Protein AF-A0A4P7MSY2-F1 (afdb_monomer_lite)

Radius of gyration: 23.23 Å; chains: 1; bounding box: 86×35×49 Å

Structure (mmCIF, N/CA/C/O backbone):
data_AF-A0A4P7MSY2-F1
#
_entry.id   AF-A0A4P7MSY2-F1
#
loop_
_atom_site.group_PDB
_atom_site.id
_atom_site.type_symbol
_atom_site.label_atom_id
_atom_site.label_alt_id
_atom_site.label_comp_id
_atom_site.label_asym_id
_atom_site.label_entity_id
_atom_site.label_seq_id
_atom_site.pdbx_PDB_ins_code
_atom_site.Cartn_x
_atom_site.Cartn_y
_atom_site.Cartn_z
_atom_site.occupancy
_atom_site.B_iso_or_equiv
_atom_site.auth_seq_id
_atom_site.auth_comp_id
_atom_site.auth_asym_id
_atom_site.auth_atom_id
_atom_site.pdbx_PDB_model_num
ATOM 1 N N . VAL A 1 1 ? 67.744 19.724 -29.760 1.00 39.03 1 VAL A N 1
ATOM 2 C CA . VAL A 1 1 ? 67.587 19.192 -28.385 1.00 39.03 1 VAL A CA 1
ATOM 3 C C . VAL A 1 1 ? 66.361 19.852 -27.764 1.00 39.03 1 VAL A C 1
ATOM 5 O O . VAL A 1 1 ? 66.473 20.943 -27.226 1.00 39.03 1 VAL A O 1
ATOM 8 N N . LEU A 1 2 ? 65.174 19.265 -27.943 1.00 31.05 2 LEU A N 1
ATOM 9 C CA . LEU A 1 2 ? 63.925 19.760 -27.352 1.00 31.05 2 LEU A CA 1
ATOM 10 C C . LEU A 1 2 ? 63.553 18.820 -26.208 1.00 31.05 2 LEU A C 1
ATOM 12 O O . LEU A 1 2 ? 63.227 17.656 -26.422 1.00 31.05 2 LEU A O 1
ATOM 16 N N . SER A 1 3 ? 63.715 19.332 -24.991 1.00 35.16 3 SER A N 1
ATOM 17 C CA . SER A 1 3 ? 63.472 18.619 -23.744 1.00 35.16 3 SER A CA 1
ATOM 18 C C . SER A 1 3 ? 61.968 18.467 -23.524 1.00 35.16 3 SER A C 1
ATOM 20 O O . SER A 1 3 ? 61.244 19.452 -23.365 1.00 35.16 3 SER A O 1
ATOM 22 N N . LEU A 1 4 ? 61.506 17.218 -23.556 1.00 36.41 4 LEU A N 1
ATOM 23 C CA . LEU A 1 4 ? 60.137 16.811 -23.283 1.00 36.41 4 LEU A CA 1
ATOM 24 C C . LEU A 1 4 ? 59.873 16.985 -21.777 1.00 36.41 4 LEU A C 1
ATOM 26 O O . LEU A 1 4 ? 60.233 16.133 -20.966 1.00 36.41 4 LEU A O 1
ATOM 30 N N . ARG A 1 5 ? 59.271 18.111 -21.379 1.00 41.47 5 ARG A N 1
ATOM 31 C CA . ARG A 1 5 ? 58.768 18.285 -20.010 1.00 41.47 5 ARG A CA 1
ATOM 32 C C . ARG A 1 5 ? 57.553 17.376 -19.815 1.00 41.47 5 ARG A C 1
ATOM 34 O O . ARG A 1 5 ? 56.453 17.696 -20.254 1.00 41.47 5 ARG A O 1
ATOM 41 N N . LEU A 1 6 ? 57.777 16.248 -19.145 1.00 38.72 6 LEU A N 1
ATOM 42 C CA . LEU A 1 6 ? 56.751 15.433 -18.499 1.00 38.72 6 LEU A CA 1
ATOM 43 C C . LEU A 1 6 ? 55.914 16.320 -17.566 1.00 38.72 6 LEU A C 1
ATOM 45 O O . LEU A 1 6 ? 56.375 16.738 -16.504 1.00 38.72 6 LEU A O 1
ATOM 49 N N . LEU A 1 7 ? 54.677 16.611 -17.969 1.00 40.94 7 LEU A N 1
ATOM 50 C CA . LEU A 1 7 ? 53.648 17.139 -17.081 1.00 40.94 7 LEU A CA 1
ATOM 51 C C . LEU A 1 7 ? 53.261 16.030 -16.096 1.00 40.94 7 LEU A C 1
ATOM 53 O O . LEU A 1 7 ? 52.481 15.131 -16.408 1.00 40.94 7 LEU A O 1
ATOM 57 N N . ILE A 1 8 ? 53.848 16.086 -14.904 1.00 46.38 8 ILE A N 1
ATOM 58 C CA . ILE A 1 8 ? 53.432 15.299 -13.745 1.00 46.38 8 ILE A CA 1
ATOM 59 C C . ILE A 1 8 ? 52.093 15.883 -13.284 1.00 46.38 8 ILE A C 1
ATOM 61 O O . ILE A 1 8 ? 52.045 16.898 -12.592 1.00 46.38 8 ILE A O 1
ATOM 65 N N . PHE A 1 9 ? 50.992 15.270 -13.714 1.00 44.56 9 PHE A N 1
ATOM 66 C CA . PHE A 1 9 ? 49.670 15.585 -13.181 1.00 44.56 9 PHE A CA 1
ATOM 67 C C . PHE A 1 9 ? 49.563 15.073 -11.732 1.00 44.56 9 PHE A C 1
ATOM 69 O O . PHE A 1 9 ? 49.940 13.928 -11.467 1.00 44.56 9 PHE A O 1
ATOM 76 N N . PRO A 1 10 ? 49.048 15.880 -10.786 1.00 44.91 10 PRO A N 1
ATOM 77 C CA . PRO A 1 10 ? 48.920 15.473 -9.393 1.00 44.91 10 PRO A CA 1
ATOM 78 C C . PRO A 1 10 ? 47.910 14.319 -9.244 1.00 44.91 10 PRO A C 1
ATOM 80 O O . PRO A 1 10 ? 46.922 14.260 -9.986 1.00 44.91 10 PRO A O 1
ATOM 83 N N . PRO A 1 11 ? 48.106 13.417 -8.264 1.00 50.72 11 PRO A N 1
ATOM 84 C CA . PRO A 1 11 ? 47.303 12.200 -8.096 1.00 50.72 11 PRO A CA 1
ATOM 85 C C . PRO A 1 11 ? 45.801 12.467 -7.906 1.00 50.72 11 PRO A C 1
ATOM 87 O O . PRO A 1 11 ? 44.992 11.602 -8.227 1.00 50.72 11 PRO A O 1
ATOM 90 N N . LEU A 1 12 ? 45.423 13.677 -7.479 1.00 46.25 12 LEU A N 1
ATOM 91 C CA . LEU A 1 12 ? 44.036 14.105 -7.269 1.00 46.25 12 LEU A CA 1
ATOM 92 C C . LEU A 1 12 ? 43.194 14.170 -8.553 1.00 46.25 12 LEU A C 1
ATOM 94 O O . LEU A 1 12 ? 42.000 13.883 -8.513 1.00 46.25 12 LEU A O 1
ATOM 98 N N . VAL A 1 13 ? 43.789 14.503 -9.705 1.00 49.94 13 VAL A N 1
ATOM 99 C CA . VAL A 1 13 ? 43.039 14.569 -10.976 1.00 49.94 13 VAL A CA 1
ATOM 100 C C . VAL A 1 13 ? 42.678 13.162 -11.455 1.00 49.94 13 VAL A C 1
ATOM 102 O O . VAL A 1 13 ? 41.589 12.950 -11.985 1.00 49.94 13 VAL A O 1
ATOM 105 N N . LYS A 1 14 ? 43.549 12.179 -11.192 1.00 42.25 14 LYS A N 1
ATOM 106 C CA . LYS A 1 14 ? 43.303 10.764 -11.494 1.00 42.25 14 LYS A CA 1
ATOM 107 C C . LYS A 1 14 ? 42.156 10.204 -10.654 1.00 42.25 14 LYS A C 1
ATOM 109 O O . LYS A 1 14 ? 41.304 9.510 -11.200 1.00 42.25 14 LYS A O 1
ATOM 114 N N . THR A 1 15 ? 42.084 10.548 -9.366 1.00 49.97 15 THR A N 1
ATOM 115 C CA . THR A 1 15 ? 40.966 10.156 -8.492 1.00 49.97 15 THR A CA 1
ATOM 116 C C . THR A 1 15 ? 39.660 10.828 -8.896 1.00 49.97 15 THR A C 1
ATOM 118 O O . THR A 1 15 ? 38.628 10.168 -8.901 1.00 49.97 15 THR A O 1
ATOM 121 N N . PHE A 1 16 ? 39.687 12.103 -9.296 1.00 46.94 16 PHE A N 1
ATOM 122 C CA . PHE A 1 16 ? 38.480 12.819 -9.725 1.00 46.94 16 PHE A CA 1
ATOM 123 C C . PHE A 1 16 ? 37.933 12.306 -11.070 1.00 46.94 16 PHE A C 1
ATOM 125 O O . PHE A 1 16 ? 36.720 12.208 -11.250 1.00 46.94 16 PHE A O 1
ATOM 132 N N . LEU A 1 17 ? 38.818 11.923 -12.000 1.00 47.66 17 LEU A N 1
ATOM 133 C CA . LEU A 1 17 ? 38.436 11.262 -13.252 1.00 47.66 17 LEU A CA 1
ATOM 134 C C . LEU A 1 17 ? 37.933 9.834 -13.019 1.00 47.66 17 LEU A C 1
ATOM 136 O O . LEU A 1 17 ? 36.946 9.450 -13.636 1.00 47.66 17 LEU A O 1
ATOM 140 N N . LEU A 1 18 ? 38.542 9.076 -12.102 1.00 50.69 18 LEU A N 1
ATOM 141 C CA . LEU A 1 18 ? 38.052 7.751 -11.708 1.00 50.69 18 LEU A CA 1
ATOM 142 C C . LEU A 1 18 ? 36.683 7.826 -11.017 1.00 50.69 18 LEU A C 1
ATOM 144 O O . LEU A 1 18 ? 35.824 7.018 -11.344 1.00 50.69 18 LEU A O 1
ATOM 148 N N . LEU A 1 19 ? 36.436 8.825 -10.159 1.00 48.78 19 LEU A N 1
ATOM 149 C CA . LEU A 1 19 ? 35.121 9.060 -9.541 1.00 48.78 19 LEU A CA 1
ATOM 150 C C . LEU A 1 19 ? 34.036 9.442 -10.560 1.00 48.78 19 LEU A C 1
ATOM 152 O O . LEU A 1 19 ? 32.865 9.118 -10.373 1.00 48.78 19 LEU A O 1
ATOM 156 N N . LYS A 1 20 ? 34.399 10.155 -11.635 1.00 43.91 20 LYS A N 1
ATOM 157 C CA . LYS A 1 20 ? 33.461 10.478 -12.722 1.00 43.91 20 LYS A CA 1
ATOM 158 C C . LYS A 1 20 ? 33.269 9.323 -13.708 1.00 43.91 20 LYS A C 1
ATOM 160 O O . LYS A 1 20 ? 32.177 9.188 -14.247 1.00 43.91 20 LYS A O 1
ATOM 165 N N . LEU A 1 21 ? 34.281 8.478 -13.912 1.00 42.94 21 LEU A N 1
ATOM 166 C CA . LEU A 1 21 ? 34.181 7.269 -14.736 1.00 42.94 21 LEU A CA 1
ATOM 167 C C . LEU A 1 21 ? 33.399 6.151 -14.035 1.00 42.94 21 LEU A C 1
ATOM 169 O O . LEU A 1 21 ? 32.656 5.444 -14.706 1.00 42.94 21 LEU A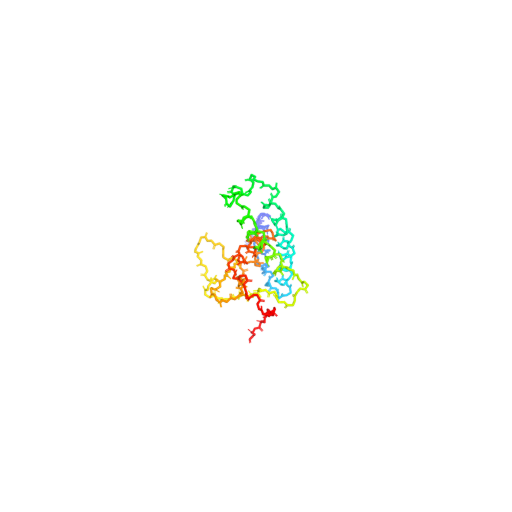 O 1
ATOM 173 N N . THR A 1 22 ? 33.454 6.034 -12.703 1.00 43.94 22 THR A N 1
ATOM 174 C CA . THR A 1 22 ? 32.550 5.134 -11.964 1.00 43.94 22 THR A CA 1
ATOM 175 C C . THR A 1 22 ? 31.102 5.623 -11.963 1.00 43.94 22 THR A C 1
ATOM 177 O O . THR A 1 22 ? 30.199 4.798 -11.941 1.00 43.94 22 THR A O 1
ATOM 180 N N . LYS A 1 23 ? 30.854 6.934 -12.101 1.00 41.38 23 LYS A N 1
ATOM 181 C CA . LYS A 1 23 ? 29.510 7.487 -12.370 1.00 41.38 23 LYS A CA 1
ATOM 182 C C . LYS A 1 23 ? 28.997 7.256 -13.802 1.00 41.38 23 LYS A C 1
ATOM 184 O O . LYS A 1 23 ? 27.828 7.513 -14.062 1.00 41.38 23 LYS A O 1
ATOM 189 N N . LEU A 1 24 ? 29.855 6.797 -14.719 1.00 42.38 24 LEU A N 1
ATOM 190 C CA . LEU A 1 24 ? 29.493 6.370 -16.080 1.00 42.38 24 LEU A CA 1
ATOM 191 C C . LEU A 1 24 ? 29.367 4.846 -16.208 1.00 42.38 24 LEU A C 1
ATOM 193 O O . LEU A 1 24 ? 29.066 4.353 -17.296 1.00 42.38 24 LEU A O 1
ATOM 197 N N . VAL A 1 25 ? 29.540 4.098 -15.112 1.00 44.75 25 VAL A N 1
ATOM 198 C CA . VAL A 1 25 ? 28.911 2.782 -15.006 1.00 44.75 25 VAL A CA 1
ATOM 199 C C . VAL A 1 25 ? 27.423 3.080 -15.019 1.00 44.75 25 VAL A C 1
ATOM 201 O O . VAL A 1 25 ? 26.891 3.601 -14.042 1.00 44.75 25 VAL A O 1
ATOM 204 N N . GLN A 1 26 ? 26.803 2.875 -16.183 1.00 42.28 26 GLN A N 1
ATOM 205 C CA . GLN A 1 26 ? 25.363 2.970 -16.378 1.00 42.28 26 GLN A CA 1
ATOM 206 C C . GLN A 1 26 ? 24.689 2.415 -15.128 1.00 42.28 26 GLN A C 1
ATOM 208 O O . GLN A 1 26 ? 24.948 1.261 -14.771 1.00 42.28 26 GLN A O 1
ATOM 213 N N . GLN A 1 27 ? 23.871 3.239 -14.460 1.00 43.16 27 GLN A N 1
ATOM 214 C CA . GLN A 1 27 ? 22.931 2.718 -13.476 1.00 43.16 27 GLN A CA 1
ATOM 215 C C . GLN A 1 27 ? 22.300 1.474 -14.105 1.00 43.16 27 GLN A C 1
ATOM 217 O O . GLN A 1 27 ? 21.909 1.541 -15.281 1.00 43.16 27 GLN A O 1
ATOM 222 N N . PRO A 1 28 ? 22.318 0.323 -13.412 1.00 45.91 28 PRO A N 1
ATOM 223 C CA . PRO A 1 28 ? 21.826 -0.912 -13.986 1.00 45.91 28 PRO A CA 1
ATOM 224 C C . PRO A 1 28 ? 20.407 -0.642 -14.461 1.00 45.91 28 PRO A C 1
ATOM 226 O O . PRO A 1 28 ? 19.524 -0.350 -13.662 1.00 45.91 28 PRO A O 1
ATOM 229 N N . LYS A 1 29 ? 20.218 -0.662 -15.785 1.00 51.22 29 LYS A N 1
ATOM 230 C CA . LYS A 1 29 ? 18.912 -0.523 -16.418 1.00 51.22 29 LYS A CA 1
ATOM 231 C C . LYS A 1 29 ? 18.000 -1.517 -15.708 1.00 51.22 29 LYS A C 1
ATOM 233 O O . LYS A 1 29 ? 18.266 -2.715 -15.812 1.00 51.22 29 LYS A O 1
ATOM 238 N N . HIS A 1 30 ? 17.023 -1.019 -14.945 1.00 57.84 30 HIS A N 1
ATOM 239 C CA . HIS A 1 30 ? 16.187 -1.853 -14.086 1.00 57.84 30 HIS A CA 1
ATOM 240 C C . HIS A 1 30 ? 15.646 -3.020 -14.912 1.00 57.84 30 HIS A C 1
ATOM 242 O O . HIS A 1 30 ? 14.974 -2.842 -15.936 1.00 57.84 30 HIS A O 1
ATOM 248 N N . THR A 1 31 ? 16.071 -4.227 -14.546 1.00 65.25 31 THR A N 1
ATOM 249 C CA . THR A 1 31 ? 15.595 -5.430 -15.209 1.00 65.25 31 THR A CA 1
ATOM 250 C C . THR A 1 31 ? 14.175 -5.698 -14.727 1.00 65.25 31 THR A C 1
ATOM 252 O O . THR A 1 31 ? 13.849 -5.374 -13.582 1.00 65.25 31 THR A O 1
ATOM 255 N N . PRO A 1 32 ? 13.337 -6.326 -15.562 1.00 68.06 32 PRO A N 1
ATOM 256 C CA . PRO A 1 32 ? 12.035 -6.823 -15.137 1.00 68.06 32 PRO A CA 1
ATOM 257 C C . PRO A 1 32 ? 12.037 -7.553 -13.794 1.00 68.06 32 PRO A C 1
ATOM 259 O O . PRO A 1 32 ? 11.160 -7.341 -12.958 1.00 68.06 32 PRO A O 1
ATOM 262 N N . ASP A 1 33 ? 13.067 -8.366 -13.571 1.00 72.19 33 ASP A N 1
ATOM 263 C CA . ASP A 1 33 ? 13.224 -9.141 -12.345 1.00 72.19 33 ASP A CA 1
ATOM 264 C C . ASP A 1 33 ? 13.543 -8.241 -11.137 1.00 72.19 33 ASP A C 1
ATOM 266 O O . ASP A 1 33 ? 12.996 -8.444 -10.054 1.00 72.19 33 ASP A O 1
ATOM 270 N N . GLY A 1 34 ? 14.357 -7.195 -11.326 1.00 80.25 34 GLY A N 1
ATOM 271 C CA . GLY A 1 34 ? 14.677 -6.222 -10.279 1.00 80.25 34 GLY A CA 1
ATOM 272 C C . GLY A 1 34 ? 13.478 -5.360 -9.870 1.00 80.25 34 GLY A C 1
ATOM 273 O O . GLY A 1 34 ? 13.239 -5.167 -8.680 1.00 80.25 34 GLY A O 1
ATOM 274 N N . GLU A 1 35 ? 12.683 -4.886 -10.835 1.00 85.81 35 GLU A N 1
ATOM 275 C CA . GLU A 1 35 ? 11.437 -4.144 -10.566 1.00 85.81 35 GLU A CA 1
ATOM 276 C C . GLU A 1 35 ? 10.433 -5.017 -9.795 1.00 85.81 35 GLU A C 1
ATOM 278 O O . GLU A 1 35 ? 9.822 -4.571 -8.819 1.00 85.81 35 GLU A O 1
ATOM 283 N N . ALA A 1 36 ? 10.303 -6.290 -10.185 1.00 85.88 36 ALA A N 1
ATOM 284 C CA . ALA A 1 36 ? 9.424 -7.241 -9.514 1.00 85.88 36 ALA A CA 1
ATOM 285 C C . ALA A 1 36 ? 9.828 -7.479 -8.051 1.00 85.88 36 ALA A C 1
ATOM 287 O O . ALA A 1 36 ? 8.961 -7.570 -7.180 1.00 85.88 36 ALA A O 1
ATOM 288 N N . ASP A 1 37 ? 11.124 -7.563 -7.756 1.00 88.50 37 ASP A N 1
ATOM 289 C CA . ASP A 1 37 ? 11.602 -7.765 -6.389 1.00 88.50 37 ASP A CA 1
ATOM 290 C C . ASP A 1 37 ? 11.463 -6.512 -5.517 1.00 88.50 37 ASP A C 1
ATOM 292 O O . ASP A 1 37 ? 11.149 -6.635 -4.329 1.00 88.50 37 ASP A O 1
ATOM 296 N N . ILE A 1 38 ? 11.620 -5.311 -6.085 1.00 91.31 38 ILE A N 1
ATOM 297 C CA . ILE A 1 38 ? 11.313 -4.048 -5.391 1.00 91.31 38 ILE A CA 1
ATOM 298 C C . ILE A 1 38 ? 9.824 -3.998 -5.034 1.00 91.31 38 ILE A C 1
ATOM 300 O O . ILE A 1 38 ? 9.474 -3.752 -3.877 1.00 91.31 38 ILE A O 1
ATOM 304 N N . LEU A 1 39 ? 8.945 -4.307 -5.994 1.00 91.62 39 LEU A N 1
ATOM 305 C CA . LEU A 1 39 ? 7.504 -4.331 -5.758 1.00 91.62 39 LEU A CA 1
ATOM 306 C C . LEU A 1 39 ? 7.125 -5.353 -4.681 1.00 91.62 39 LEU A C 1
ATOM 308 O O . LEU A 1 39 ? 6.416 -5.006 -3.743 1.00 91.62 39 LEU A O 1
ATOM 312 N N . LYS A 1 40 ? 7.635 -6.589 -4.744 1.00 92.19 40 LYS A N 1
ATOM 313 C CA . LYS A 1 40 ? 7.352 -7.614 -3.720 1.00 92.19 40 LYS A CA 1
ATOM 314 C C . LYS A 1 40 ? 7.777 -7.173 -2.320 1.00 92.19 40 LYS A C 1
ATOM 316 O O . LYS A 1 40 ? 7.070 -7.450 -1.353 1.00 92.19 40 LYS A O 1
ATOM 321 N N . GLN A 1 41 ? 8.925 -6.509 -2.191 1.00 93.75 41 GLN A N 1
ATOM 322 C CA . GLN A 1 41 ? 9.383 -5.986 -0.903 1.00 93.75 41 GLN A CA 1
ATOM 323 C C . GLN A 1 41 ? 8.452 -4.889 -0.380 1.00 93.75 41 GLN A C 1
ATOM 325 O O . GLN A 1 41 ? 8.045 -4.943 0.782 1.00 93.75 41 GLN A O 1
ATOM 330 N N . ALA A 1 42 ? 8.065 -3.947 -1.243 1.00 95.69 42 ALA A N 1
ATOM 331 C CA . ALA A 1 42 ? 7.103 -2.904 -0.901 1.00 95.69 42 ALA A CA 1
ATOM 332 C C . ALA A 1 42 ? 5.735 -3.491 -0.515 1.00 95.69 42 ALA A C 1
ATOM 334 O O . ALA A 1 42 ? 5.152 -3.066 0.478 1.00 95.69 42 ALA A O 1
ATOM 335 N N . MET A 1 43 ? 5.256 -4.511 -1.233 1.00 94.81 43 MET A N 1
ATOM 336 C CA . MET A 1 43 ? 3.993 -5.203 -0.955 1.00 94.81 43 MET A CA 1
ATOM 337 C C . MET A 1 43 ? 3.992 -5.900 0.407 1.00 94.81 43 MET A C 1
ATOM 339 O O . MET A 1 43 ? 3.100 -5.650 1.209 1.00 94.81 43 MET A O 1
ATOM 343 N N . ARG A 1 44 ? 5.032 -6.678 0.737 1.00 95.69 44 ARG A N 1
ATOM 344 C CA . ARG A 1 44 ? 5.157 -7.303 2.071 1.00 95.69 44 ARG A CA 1
ATOM 345 C C . ARG A 1 44 ? 5.139 -6.267 3.188 1.00 95.69 44 ARG A C 1
ATOM 347 O O . ARG A 1 44 ? 4.576 -6.488 4.257 1.00 95.69 44 ARG A O 1
ATOM 354 N N . LYS A 1 45 ? 5.794 -5.126 2.965 1.00 97.81 45 LYS A N 1
ATOM 355 C CA . LYS A 1 45 ? 5.837 -4.050 3.955 1.00 97.81 45 LYS A CA 1
ATOM 356 C C . LYS A 1 45 ? 4.487 -3.332 4.061 1.00 97.81 45 LYS A C 1
ATOM 358 O O . LYS A 1 45 ? 4.061 -3.045 5.178 1.00 97.81 45 LYS A O 1
ATOM 363 N N . CYS A 1 46 ? 3.812 -3.106 2.933 1.00 97.31 46 CYS A N 1
ATOM 364 C CA . CYS A 1 46 ? 2.445 -2.593 2.862 1.00 97.31 46 CYS A CA 1
ATOM 365 C C . CYS A 1 46 ? 1.475 -3.478 3.654 1.00 97.31 46 CYS A C 1
ATOM 367 O O . CYS A 1 46 ? 0.785 -2.963 4.525 1.00 97.31 46 CYS A O 1
ATOM 369 N N . GLU A 1 47 ? 1.487 -4.793 3.422 1.00 95.88 47 GLU A N 1
ATOM 370 C CA . GLU A 1 47 ? 0.658 -5.781 4.126 1.00 95.88 47 GLU A CA 1
ATOM 371 C C . GLU A 1 47 ? 0.839 -5.672 5.649 1.00 95.88 47 GLU A C 1
ATOM 373 O O . GLU A 1 47 ? -0.109 -5.403 6.387 1.00 95.88 47 GLU A O 1
ATOM 378 N N . VAL A 1 48 ? 2.089 -5.748 6.125 1.00 97.62 48 VAL A N 1
ATOM 379 C CA . VAL A 1 48 ? 2.413 -5.638 7.558 1.00 97.62 48 VAL A CA 1
ATOM 380 C C . VAL A 1 48 ? 1.943 -4.311 8.158 1.00 97.62 48 VAL A C 1
ATOM 382 O O . VAL A 1 48 ? 1.519 -4.261 9.315 1.00 97.62 48 VAL A O 1
ATOM 385 N N . TRP A 1 49 ? 2.069 -3.208 7.425 1.00 98.12 49 TRP A N 1
ATOM 386 C CA . TRP A 1 49 ? 1.680 -1.889 7.914 1.00 98.12 49 TRP A CA 1
ATOM 387 C C . TRP A 1 49 ? 0.175 -1.660 7.894 1.00 98.12 49 TRP A C 1
ATOM 389 O O . TRP A 1 49 ? -0.339 -1.080 8.850 1.00 98.12 49 TRP A O 1
ATOM 399 N N . ALA A 1 50 ? -0.524 -2.140 6.869 1.00 96.38 50 ALA A N 1
ATOM 400 C CA . ALA A 1 50 ? -1.977 -2.091 6.787 1.00 96.38 50 ALA A CA 1
ATOM 401 C C . ALA A 1 50 ? -2.609 -2.885 7.939 1.00 96.38 50 ALA A C 1
ATOM 403 O O . ALA A 1 50 ? -3.421 -2.334 8.682 1.00 96.38 50 ALA A O 1
ATOM 404 N N . ASN A 1 51 ? -2.114 -4.096 8.203 1.00 97.19 51 ASN A N 1
ATOM 405 C CA . ASN A 1 51 ? -2.532 -4.904 9.348 1.00 97.19 51 ASN A CA 1
ATOM 406 C C . ASN A 1 51 ? -2.303 -4.180 10.692 1.00 97.19 51 ASN A C 1
ATOM 408 O O . ASN A 1 51 ? -3.182 -4.067 11.547 1.00 97.19 51 ASN A O 1
ATOM 412 N N . LYS A 1 52 ? -1.117 -3.587 10.889 1.00 97.50 52 LYS A N 1
ATOM 413 C CA . LYS A 1 52 ? -0.845 -2.791 12.100 1.00 97.50 52 LYS A CA 1
ATOM 414 C C . LYS A 1 52 ? -1.787 -1.595 12.232 1.00 97.50 52 LYS A C 1
ATOM 416 O O . LYS A 1 52 ? -2.229 -1.292 13.340 1.00 97.50 52 LYS A O 1
ATOM 421 N N . ALA A 1 53 ? -2.089 -0.915 11.128 1.00 95.56 53 ALA A N 1
ATOM 422 C CA . ALA A 1 53 ? -3.007 0.214 11.118 1.00 95.56 53 ALA A CA 1
ATOM 423 C C . ALA A 1 53 ? -4.443 -0.217 11.455 1.00 95.56 53 ALA A C 1
ATOM 425 O O . ALA A 1 53 ? -5.098 0.466 12.244 1.00 95.56 53 ALA A O 1
ATOM 426 N N . TYR A 1 54 ? -4.896 -1.375 10.961 1.00 95.56 54 TYR A N 1
ATOM 427 C CA . TYR A 1 54 ? -6.187 -1.973 11.309 1.00 95.56 54 TYR A CA 1
ATOM 428 C C . TYR A 1 54 ? -6.384 -2.068 12.830 1.00 95.56 54 TYR A C 1
ATOM 430 O O . TYR A 1 54 ? -7.398 -1.604 13.363 1.00 95.56 54 TYR A O 1
ATOM 438 N N . PHE A 1 55 ? -5.405 -2.611 13.558 1.00 96.50 55 PHE A N 1
ATOM 439 C CA . PHE A 1 55 ? -5.483 -2.708 15.021 1.00 96.50 55 PHE A CA 1
ATOM 440 C C . PHE A 1 55 ? -5.326 -1.341 15.704 1.00 96.50 55 PHE A C 1
ATOM 442 O O . PHE A 1 55 ? -6.130 -0.977 16.571 1.00 96.50 55 PHE A O 1
ATOM 449 N N . ALA A 1 56 ? -4.356 -0.534 15.260 1.00 95.00 56 ALA A N 1
ATOM 450 C CA . ALA A 1 56 ? -4.060 0.769 15.855 1.00 95.00 56 ALA A CA 1
ATOM 451 C C . ALA A 1 56 ? -5.254 1.735 15.814 1.00 95.00 56 ALA A C 1
ATOM 453 O O . ALA A 1 56 ? -5.451 2.508 16.751 1.00 95.00 56 ALA A O 1
ATOM 454 N N . VAL A 1 57 ? -6.090 1.674 14.772 1.00 93.25 57 VAL A N 1
ATOM 455 C CA . VAL A 1 57 ? -7.293 2.512 14.654 1.00 93.25 57 VAL A CA 1
ATOM 456 C C . VAL A 1 57 ? -8.231 2.316 15.843 1.00 93.25 57 VAL A C 1
ATOM 458 O O . VAL A 1 57 ? -8.817 3.287 16.321 1.00 93.25 57 VAL A O 1
ATOM 461 N N . LYS A 1 58 ? -8.370 1.097 16.370 1.00 93.38 58 LYS A N 1
ATOM 462 C CA . LYS A 1 58 ? -9.212 0.834 17.544 1.00 93.38 58 LYS A CA 1
ATOM 463 C C . LYS A 1 58 ? -8.467 1.110 18.849 1.00 93.38 58 LYS A C 1
ATOM 465 O O . LYS A 1 58 ? -9.025 1.764 19.734 1.00 93.38 58 LYS A O 1
ATOM 470 N N . GLU A 1 59 ? -7.231 0.632 18.941 1.00 95.94 59 GLU A N 1
ATOM 471 C CA . GLU A 1 59 ? -6.459 0.539 20.184 1.00 95.94 59 GLU A CA 1
ATOM 472 C C . GLU A 1 59 ? -5.786 1.856 20.591 1.00 95.94 59 GLU A C 1
ATOM 474 O O . GLU A 1 59 ? -5.721 2.169 21.779 1.00 95.94 59 GLU A O 1
ATOM 479 N N . ASP A 1 60 ? -5.363 2.681 19.628 1.00 95.19 60 ASP A N 1
ATOM 480 C CA . ASP A 1 60 ? -4.729 3.974 19.889 1.00 95.19 60 ASP A CA 1
ATOM 481 C C . ASP A 1 60 ? -5.679 5.134 19.568 1.00 95.19 60 ASP A C 1
ATOM 483 O O . ASP A 1 60 ? -5.727 5.697 18.469 1.00 95.19 60 ASP A O 1
ATOM 487 N N . GLY A 1 61 ? -6.443 5.542 20.583 1.00 93.56 61 GLY A N 1
ATOM 488 C CA . GLY A 1 61 ? -7.363 6.668 20.457 1.00 93.56 61 GLY A CA 1
ATOM 489 C C . GLY A 1 61 ? -6.682 8.014 20.178 1.00 93.56 61 GLY A C 1
ATOM 490 O O . GLY A 1 61 ? -7.328 8.901 19.621 1.00 93.56 61 GLY A O 1
ATOM 491 N N . SER A 1 62 ? -5.411 8.196 20.556 1.00 94.94 62 SER A N 1
ATOM 492 C CA . SER A 1 62 ? -4.672 9.439 20.300 1.00 94.94 62 SER A CA 1
ATOM 493 C C . SER A 1 62 ? -4.291 9.536 18.827 1.00 94.94 62 SER A C 1
ATOM 495 O O . SER A 1 62 ? -4.606 10.529 18.164 1.00 94.94 62 SER A O 1
ATOM 497 N N . LEU A 1 63 ? -3.700 8.465 18.294 1.00 90.06 63 LEU A N 1
ATOM 498 C CA . LEU A 1 63 ? -3.326 8.350 16.890 1.00 90.06 63 LEU A CA 1
ATOM 499 C C . LEU A 1 63 ? -4.563 8.433 15.993 1.00 90.06 63 LEU A C 1
ATOM 501 O O . LEU A 1 63 ? -4.591 9.245 15.066 1.00 90.06 63 LEU A O 1
ATOM 505 N N . ARG A 1 64 ? -5.633 7.698 16.325 1.00 93.19 64 ARG A N 1
ATOM 506 C CA . ARG A 1 64 ? -6.899 7.771 15.585 1.00 93.19 64 ARG A CA 1
ATOM 507 C C . ARG A 1 64 ? -7.427 9.202 15.492 1.00 93.19 64 ARG A C 1
ATOM 509 O O . ARG A 1 64 ? -7.804 9.644 14.410 1.00 93.19 64 ARG A O 1
ATOM 516 N N . ARG A 1 65 ? -7.457 9.947 16.602 1.00 93.19 65 ARG A N 1
ATOM 517 C CA . ARG A 1 65 ? -7.922 11.344 16.589 1.00 93.19 65 ARG A CA 1
ATOM 518 C C . ARG A 1 65 ? -7.010 12.247 15.772 1.00 93.19 65 ARG A C 1
ATOM 520 O O . ARG A 1 65 ? -7.516 13.102 15.056 1.00 93.19 65 ARG A O 1
ATOM 527 N N . ARG A 1 66 ? -5.694 12.056 15.866 1.00 92.94 66 ARG A N 1
ATOM 528 C CA . ARG A 1 66 ? -4.715 12.865 15.136 1.00 92.94 66 ARG A CA 1
ATOM 529 C C . ARG A 1 66 ? -4.882 12.750 13.621 1.00 92.94 66 ARG A C 1
ATOM 531 O O . ARG A 1 66 ? -4.783 13.766 12.945 1.00 92.94 66 ARG A O 1
ATOM 538 N N . TYR A 1 67 ? -5.110 11.542 13.108 1.00 90.19 67 TYR A N 1
ATOM 539 C CA . TYR A 1 67 ? -5.147 11.293 11.663 1.00 90.19 67 TYR A CA 1
ATOM 540 C C . TYR A 1 67 ? -6.561 11.276 11.071 1.00 90.19 67 TYR A C 1
ATOM 542 O O . TYR A 1 67 ? -6.746 11.731 9.949 1.00 90.19 67 TYR A O 1
ATOM 550 N N . PHE A 1 68 ? -7.563 10.810 11.822 1.00 89.88 68 PHE A N 1
ATOM 551 C CA . PHE A 1 68 ? -8.934 10.633 11.323 1.00 89.88 68 PHE A CA 1
ATOM 552 C C . PHE A 1 68 ? -9.975 11.506 12.035 1.00 89.88 68 PHE A C 1
ATOM 554 O O . PHE A 1 68 ? -11.151 11.474 11.678 1.00 89.88 68 PHE A O 1
ATOM 561 N N . GLY A 1 69 ? -9.588 12.253 13.076 1.00 91.12 69 GLY A N 1
ATOM 562 C CA . GLY A 1 69 ? -10.472 13.215 13.743 1.00 91.12 69 GLY A CA 1
ATOM 563 C C . GLY A 1 69 ? -11.715 12.609 14.404 1.00 91.12 69 GLY A C 1
ATOM 564 O O . GLY A 1 69 ? -12.693 13.317 14.619 1.00 91.12 69 GLY A O 1
ATOM 565 N N . THR A 1 70 ? -11.718 11.307 14.714 1.00 89.06 70 THR A N 1
ATOM 566 C CA . THR A 1 70 ? -12.938 10.594 15.121 1.00 89.06 70 THR A CA 1
ATOM 567 C C . THR A 1 70 ? -12.750 9.677 16.331 1.00 89.06 70 THR A C 1
ATOM 569 O O . THR A 1 70 ? -11.686 9.105 16.565 1.00 89.06 70 THR A O 1
ATOM 572 N N . ASN A 1 71 ? -13.827 9.512 17.100 1.00 92.75 71 ASN A N 1
ATOM 573 C CA . ASN A 1 71 ? -14.019 8.428 18.072 1.00 92.75 71 ASN A CA 1
ATOM 574 C C . ASN A 1 71 ? -15.307 7.632 17.784 1.00 92.75 71 ASN A C 1
ATOM 576 O O . ASN A 1 71 ? -15.707 6.799 18.592 1.00 92.75 71 ASN A O 1
ATOM 580 N N . SER A 1 72 ? -15.981 7.910 16.664 1.00 95.75 72 SER A N 1
ATOM 581 C CA . SER A 1 72 ? -17.214 7.225 16.278 1.00 95.75 72 SER A CA 1
ATOM 582 C C . SER A 1 72 ? -16.924 5.763 15.963 1.00 95.75 72 SER A C 1
ATOM 584 O O . SER A 1 72 ? -16.078 5.481 15.114 1.00 95.75 72 SER A O 1
ATOM 586 N N . ALA A 1 73 ? -17.659 4.844 16.595 1.00 95.12 73 ALA A N 1
ATOM 587 C CA . ALA A 1 73 ? -17.541 3.408 16.338 1.00 95.12 73 ALA A CA 1
ATOM 588 C C . ALA A 1 73 ? -17.743 3.073 14.851 1.00 95.12 73 ALA A C 1
ATOM 590 O O . ALA A 1 73 ? -16.967 2.310 14.288 1.00 95.12 73 ALA A O 1
ATOM 591 N N . LYS A 1 74 ? -18.703 3.734 14.188 1.00 92.19 74 LYS A N 1
ATOM 592 C CA . LYS A 1 74 ? -18.951 3.567 12.749 1.00 92.19 74 LYS A CA 1
ATOM 593 C C . LYS A 1 74 ? -17.754 3.997 11.894 1.00 92.19 74 LYS A C 1
ATOM 595 O O . LYS A 1 74 ? -17.439 3.348 10.906 1.00 92.19 74 LYS A O 1
ATOM 600 N N . HIS A 1 75 ? -17.089 5.101 12.247 1.00 90.06 75 HIS A N 1
ATOM 601 C CA . HIS A 1 75 ? -15.914 5.547 11.488 1.00 90.06 75 HIS A CA 1
ATOM 602 C C . HIS A 1 75 ? -14.720 4.629 11.744 1.00 90.06 75 HIS A C 1
ATOM 604 O O . HIS A 1 75 ? -13.990 4.328 10.814 1.00 90.06 75 HIS A O 1
ATOM 610 N N . ILE A 1 76 ? -14.541 4.171 12.987 1.00 92.69 76 ILE A N 1
ATOM 611 C CA . ILE A 1 76 ? -13.511 3.190 13.350 1.00 92.69 76 ILE A CA 1
ATOM 612 C C . ILE A 1 76 ? -13.662 1.939 12.487 1.00 92.69 76 ILE A C 1
ATOM 614 O O . ILE A 1 76 ? -12.706 1.556 11.827 1.00 92.69 76 ILE A O 1
ATOM 618 N N . GLU A 1 77 ? -14.863 1.364 12.439 1.00 91.25 77 GLU A N 1
ATOM 619 C CA . GLU A 1 77 ? -15.157 0.182 11.627 1.00 91.25 77 GLU A CA 1
ATOM 620 C C . GLU A 1 77 ? -14.880 0.425 10.138 1.00 91.25 77 GLU A C 1
ATOM 622 O O . GLU A 1 77 ? -14.199 -0.375 9.506 1.00 91.25 77 GLU A O 1
ATOM 627 N N . SER A 1 78 ? -15.325 1.560 9.591 1.00 89.12 78 SER A N 1
ATOM 628 C CA . SER A 1 78 ? -15.069 1.905 8.188 1.00 89.12 78 SER A CA 1
ATOM 629 C C . SER A 1 78 ? -13.575 2.034 7.874 1.00 89.12 78 SER A C 1
ATOM 631 O O . SER A 1 78 ? -13.130 1.538 6.847 1.00 89.12 78 SER A O 1
ATOM 633 N N . ILE A 1 79 ? -12.789 2.669 8.749 1.00 89.75 79 ILE A N 1
ATOM 634 C CA . ILE A 1 79 ? -11.338 2.815 8.558 1.00 89.75 79 ILE A CA 1
ATOM 635 C C . ILE A 1 79 ? -10.645 1.449 8.674 1.00 89.75 79 ILE A C 1
ATOM 637 O O . ILE A 1 79 ? -9.722 1.155 7.919 1.00 89.75 79 ILE A O 1
ATOM 641 N N . GLN A 1 80 ? -11.094 0.602 9.603 1.00 93.31 80 GLN A N 1
ATOM 642 C CA . GLN A 1 80 ? -10.603 -0.768 9.734 1.00 93.31 80 GLN A CA 1
ATOM 643 C C . GLN A 1 80 ? -10.876 -1.578 8.461 1.00 93.31 80 GLN A C 1
ATOM 645 O O . GLN A 1 80 ? -9.953 -2.182 7.930 1.00 93.31 80 GLN A O 1
ATOM 650 N N . GLN A 1 81 ? -12.090 -1.518 7.908 1.00 90.00 81 GLN A N 1
ATOM 651 C CA . GLN A 1 81 ? -12.418 -2.162 6.630 1.00 90.00 81 GLN A CA 1
ATOM 652 C C . GLN A 1 81 ? -11.521 -1.675 5.483 1.00 90.00 81 GLN A C 1
ATOM 654 O O . GLN A 1 81 ? -11.094 -2.477 4.656 1.00 90.00 81 GLN A O 1
ATOM 659 N N . THR A 1 82 ? -11.179 -0.383 5.446 1.00 89.31 82 THR A N 1
ATOM 660 C CA . THR A 1 82 ? -10.222 0.142 4.463 1.00 89.31 82 THR A CA 1
ATOM 661 C C . THR A 1 82 ? -8.835 -0.481 4.629 1.00 89.31 82 THR A C 1
ATOM 663 O O . THR A 1 82 ? -8.251 -0.920 3.643 1.00 89.31 82 THR A O 1
ATOM 666 N N . PHE A 1 83 ? -8.299 -0.557 5.850 1.00 92.50 83 PHE A N 1
ATOM 667 C CA . PHE A 1 83 ? -6.980 -1.162 6.065 1.00 92.50 83 PHE A CA 1
ATOM 668 C C . PHE A 1 83 ? -6.958 -2.672 5.812 1.00 92.50 83 PHE A C 1
ATOM 670 O O . PHE A 1 83 ? -5.970 -3.155 5.269 1.00 92.50 83 PHE A O 1
ATOM 677 N N . ASP A 1 84 ? -8.041 -3.387 6.118 1.00 91.88 84 ASP A N 1
ATOM 678 C CA . ASP A 1 84 ? -8.198 -4.801 5.756 1.00 91.88 84 ASP A CA 1
ATOM 679 C C . ASP A 1 84 ? -8.197 -4.986 4.227 1.00 91.88 84 ASP A C 1
ATOM 681 O O . ASP A 1 84 ? -7.486 -5.835 3.696 1.00 91.88 84 ASP A O 1
ATOM 685 N N . ALA A 1 85 ? -8.909 -4.139 3.475 1.00 89.06 85 ALA A N 1
ATOM 686 C CA . ALA A 1 85 ? -8.879 -4.178 2.011 1.00 89.06 85 ALA A CA 1
ATOM 687 C C . ALA A 1 85 ? -7.474 -3.897 1.438 1.00 89.06 85 ALA A C 1
ATOM 689 O O . ALA A 1 85 ? -7.040 -4.574 0.504 1.00 89.06 85 ALA A O 1
ATOM 690 N N . ILE A 1 86 ? -6.742 -2.938 2.017 1.00 91.06 86 ILE A N 1
ATOM 691 C CA . ILE A 1 86 ? -5.364 -2.610 1.619 1.00 91.06 86 ILE A CA 1
ATOM 692 C C . ILE A 1 86 ? -4.412 -3.773 1.925 1.00 91.06 86 ILE A C 1
ATOM 694 O O . ILE A 1 86 ? -3.630 -4.156 1.056 1.00 91.06 86 ILE A O 1
ATOM 698 N N . GLU A 1 87 ? -4.483 -4.356 3.126 1.00 93.19 87 GLU A N 1
ATOM 699 C CA . GLU A 1 87 ? -3.703 -5.545 3.499 1.00 93.19 87 GLU A CA 1
ATOM 700 C C . GLU A 1 87 ? -3.949 -6.670 2.493 1.00 93.19 87 GLU A C 1
ATOM 702 O O . GLU A 1 87 ? -3.016 -7.196 1.886 1.00 93.19 87 GLU A O 1
ATOM 707 N N . ASN A 1 88 ? -5.226 -6.946 2.231 1.00 90.31 88 ASN A N 1
ATOM 708 C CA . ASN A 1 88 ? -5.664 -7.957 1.287 1.00 90.31 88 ASN A CA 1
ATOM 709 C C . ASN A 1 88 ? -5.167 -7.714 -0.146 1.00 90.31 88 ASN A C 1
ATOM 711 O O . ASN A 1 88 ? -4.960 -8.692 -0.861 1.00 90.31 88 ASN A O 1
ATOM 715 N N . ALA A 1 89 ? -4.995 -6.463 -0.579 1.00 89.06 89 ALA A N 1
ATOM 716 C CA . ALA A 1 89 ? -4.457 -6.115 -1.897 1.00 89.06 89 ALA A CA 1
ATOM 717 C C . ALA A 1 89 ? -2.919 -6.202 -1.969 1.00 89.06 89 ALA A C 1
ATOM 719 O O . ALA A 1 89 ? -2.355 -6.337 -3.059 1.00 89.06 89 ALA A O 1
ATOM 720 N N . CYS A 1 90 ? -2.246 -6.130 -0.819 1.00 91.12 90 CYS A N 1
ATOM 721 C CA . CYS A 1 90 ? -0.797 -6.257 -0.693 1.00 91.12 90 CYS A CA 1
ATOM 722 C C . CYS A 1 90 ? -0.319 -7.704 -0.458 1.00 91.12 90 CYS A C 1
ATOM 724 O O . CYS A 1 90 ? 0.874 -7.975 -0.600 1.00 91.12 90 CYS A O 1
ATOM 726 N N . ASP A 1 91 ? -1.235 -8.634 -0.182 1.00 88.88 91 ASP A N 1
ATOM 727 C CA . ASP A 1 91 ? -0.959 -10.064 -0.027 1.00 88.88 91 ASP A CA 1
ATOM 728 C C . ASP A 1 91 ? -0.463 -10.704 -1.340 1.00 88.88 91 ASP A C 1
ATOM 730 O O . ASP A 1 91 ? -1.190 -10.853 -2.328 1.00 88.88 91 ASP A O 1
ATOM 734 N N . LEU A 1 92 ? 0.803 -11.129 -1.328 1.00 84.12 92 LEU A N 1
ATOM 735 C CA . LEU A 1 92 ? 1.481 -11.770 -2.460 1.00 84.12 92 LEU A CA 1
ATOM 736 C C . LEU A 1 92 ? 0.954 -13.167 -2.809 1.00 84.12 92 LEU A C 1
ATOM 738 O O . LEU A 1 92 ? 1.298 -13.689 -3.870 1.00 84.12 92 LEU A O 1
ATOM 742 N N . THR A 1 93 ? 0.175 -13.795 -1.930 1.00 82.50 93 THR A N 1
ATOM 743 C CA . THR A 1 93 ? -0.395 -15.129 -2.159 1.00 82.50 93 THR A CA 1
ATOM 744 C C . THR A 1 93 ? -1.663 -15.093 -3.006 1.00 82.50 93 THR A C 1
ATOM 746 O O . THR A 1 93 ? -2.119 -16.139 -3.470 1.00 82.50 93 THR A O 1
ATOM 749 N N . LYS A 1 94 ? -2.221 -13.902 -3.251 1.00 75.75 94 LYS A N 1
ATOM 750 C CA . LYS A 1 94 ? -3.433 -13.733 -4.051 1.00 75.75 94 LYS A CA 1
ATOM 751 C C . LYS A 1 94 ? -3.115 -13.535 -5.526 1.00 75.75 94 LYS A C 1
ATOM 753 O O . LYS A 1 94 ? -2.251 -12.754 -5.912 1.00 75.75 94 LYS A O 1
ATOM 758 N N . ASP A 1 95 ? -3.916 -14.171 -6.375 1.00 60.44 95 ASP A N 1
ATOM 759 C CA . ASP A 1 95 ? -3.748 -14.125 -7.834 1.00 60.44 95 ASP A CA 1
ATOM 760 C C . ASP A 1 95 ? -4.074 -12.746 -8.458 1.00 60.44 95 ASP A C 1
ATOM 762 O O . ASP A 1 95 ? -3.719 -12.460 -9.609 1.00 60.44 95 ASP A O 1
ATOM 766 N N . ASN A 1 96 ? -4.762 -11.873 -7.712 1.00 66.12 96 ASN A N 1
ATOM 767 C CA . ASN A 1 96 ? -5.402 -10.653 -8.216 1.00 66.12 96 ASN A CA 1
ATOM 768 C C . ASN A 1 96 ? -4.848 -9.380 -7.573 1.00 66.12 96 ASN A C 1
ATOM 770 O O . ASN A 1 96 ? -5.579 -8.587 -6.990 1.00 66.12 96 ASN A O 1
ATOM 774 N N . ILE A 1 97 ? -3.543 -9.184 -7.700 1.00 67.31 97 ILE A N 1
ATOM 775 C CA . ILE A 1 97 ? -2.880 -7.980 -7.203 1.00 67.31 97 ILE A CA 1
ATOM 776 C C . ILE A 1 97 ? -3.129 -6.801 -8.174 1.00 67.31 97 ILE A C 1
ATOM 778 O O . ILE A 1 97 ? -2.928 -6.960 -9.388 1.00 67.31 97 ILE A O 1
ATOM 782 N N . PRO A 1 98 ? -3.517 -5.609 -7.678 1.00 77.56 98 PRO A N 1
ATOM 783 C CA . PRO A 1 98 ? -3.994 -4.493 -8.505 1.00 77.56 98 PRO A CA 1
ATOM 784 C C . PRO A 1 98 ? -2.882 -3.642 -9.149 1.00 77.56 98 PRO A C 1
ATOM 786 O O . PRO A 1 98 ? -3.170 -2.583 -9.705 1.00 77.56 98 PRO A O 1
ATOM 789 N N . PHE A 1 99 ? -1.616 -4.067 -9.108 1.00 86.00 99 PHE A N 1
ATOM 790 C CA . PHE A 1 99 ? -0.489 -3.260 -9.592 1.00 86.00 99 PHE A CA 1
ATOM 791 C C . PHE A 1 99 ? -0.200 -3.444 -11.094 1.00 86.00 99 PHE A C 1
ATOM 793 O O . PHE A 1 99 ? -0.294 -4.541 -11.670 1.00 86.00 99 PHE A O 1
ATOM 800 N N . ARG A 1 100 ? 0.177 -2.339 -11.744 1.00 84.44 100 ARG A N 1
ATOM 801 C CA . ARG A 1 100 ? 0.644 -2.258 -13.135 1.00 84.44 100 ARG A CA 1
ATOM 802 C C . ARG A 1 100 ? 1.871 -1.366 -13.217 1.00 84.44 100 ARG A C 1
ATOM 804 O O . ARG A 1 100 ? 1.831 -0.259 -12.711 1.00 84.44 100 ARG A O 1
ATOM 811 N N . CYS A 1 101 ? 2.936 -1.818 -13.869 1.00 82.19 101 CYS A N 1
ATOM 812 C CA . CYS A 1 101 ? 4.114 -0.984 -14.104 1.00 82.19 101 CYS A CA 1
ATOM 813 C C . CYS A 1 101 ? 3.944 -0.201 -15.407 1.00 82.19 101 CYS A C 1
ATOM 815 O O . CYS A 1 101 ? 3.730 -0.806 -16.457 1.00 82.19 101 CYS A O 1
ATOM 817 N N . GLU A 1 102 ? 4.086 1.118 -15.346 1.00 77.31 102 GLU A N 1
ATOM 818 C CA . GLU A 1 102 ? 4.061 2.006 -16.502 1.00 77.31 102 GLU A CA 1
ATOM 819 C C . GLU A 1 102 ? 5.464 2.549 -16.769 1.00 77.31 102 GLU A C 1
ATOM 821 O O . GLU A 1 102 ? 6.103 3.131 -15.895 1.00 77.31 102 GLU A O 1
ATOM 826 N N . ARG A 1 103 ? 5.959 2.370 -17.997 1.00 63.22 103 ARG A N 1
ATOM 827 C CA . ARG A 1 103 ? 7.299 2.847 -18.383 1.00 63.22 103 ARG A CA 1
ATOM 828 C C . ARG A 1 103 ? 7.317 4.275 -18.913 1.00 63.22 103 ARG A C 1
ATOM 830 O O . ARG A 1 103 ? 8.341 4.941 -18.815 1.00 63.22 103 ARG A O 1
ATOM 837 N N . SER A 1 104 ? 6.221 4.716 -19.520 1.00 61.56 104 SER A N 1
ATOM 838 C CA . SER A 1 104 ? 6.144 6.008 -20.209 1.00 61.56 104 SER A CA 1
ATOM 839 C C . SER A 1 104 ? 4.695 6.473 -20.363 1.00 61.56 104 SER A C 1
ATOM 841 O O . SER A 1 104 ? 4.274 6.892 -21.442 1.00 61.56 104 SER A O 1
ATOM 843 N N . ALA A 1 105 ? 3.895 6.318 -19.309 1.00 63.69 105 ALA A N 1
ATOM 844 C CA . ALA A 1 105 ? 2.582 6.944 -19.265 1.00 63.69 105 ALA A CA 1
ATOM 845 C C . ALA A 1 105 ? 2.779 8.464 -19.172 1.00 63.69 105 ALA A C 1
ATOM 847 O O . ALA A 1 105 ? 3.608 8.918 -18.382 1.00 63.69 105 ALA A O 1
ATOM 848 N N . LYS A 1 106 ? 2.010 9.252 -19.933 1.00 71.88 106 LYS A N 1
ATOM 849 C CA . LYS A 1 106 ? 1.997 10.723 -19.792 1.00 71.88 106 LYS A CA 1
ATOM 850 C C . LYS A 1 106 ? 1.634 11.139 -18.371 1.00 71.88 106 LYS A C 1
ATOM 852 O O . LYS A 1 106 ? 2.043 12.179 -17.881 1.00 71.88 106 LYS A O 1
ATOM 857 N N . GLU A 1 107 ? 0.875 10.290 -17.702 1.00 76.62 107 GLU A N 1
ATOM 858 C CA . GLU A 1 107 ? 0.489 10.388 -16.310 1.00 76.62 107 GLU A CA 1
ATOM 859 C C . GLU A 1 107 ? 1.698 10.287 -15.367 1.00 76.62 107 GLU A C 1
ATOM 861 O O . GLU A 1 107 ? 1.668 10.899 -14.307 1.00 76.62 107 GLU A O 1
ATOM 866 N N . CYS A 1 108 ? 2.772 9.596 -15.772 1.00 78.75 108 CYS A N 1
ATOM 867 C CA . CYS A 1 108 ? 4.068 9.568 -15.085 1.00 78.75 108 CYS A CA 1
ATOM 868 C C . CYS A 1 108 ? 5.027 10.680 -15.552 1.00 78.75 108 CYS A C 1
ATOM 870 O O . CYS A 1 108 ? 6.095 10.849 -14.961 1.00 78.75 108 CYS A O 1
ATOM 872 N N . GLU A 1 109 ? 4.695 11.438 -16.605 1.00 71.69 109 GLU A N 1
ATOM 873 C CA . GLU A 1 109 ? 5.527 12.540 -17.095 1.00 71.69 109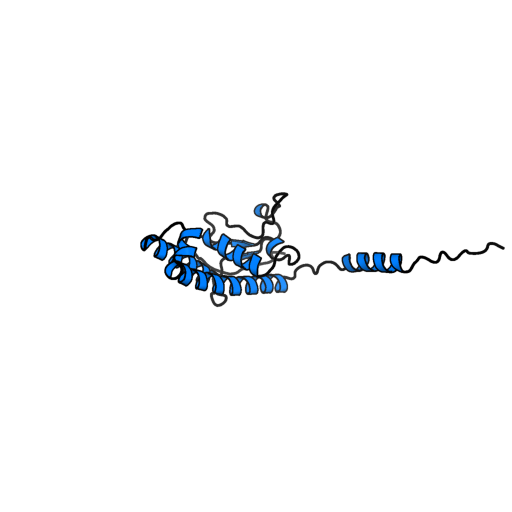 GLU A CA 1
ATOM 874 C C . GLU A 1 109 ? 5.423 13.743 -16.140 1.00 71.69 109 GLU A C 1
ATOM 876 O O . GLU A 1 109 ? 4.544 14.594 -16.227 1.00 71.69 109 GLU A O 1
ATOM 881 N N . HIS A 1 110 ? 6.346 13.735 -15.181 1.00 60.47 110 HIS A N 1
ATOM 882 C CA . HIS A 1 110 ? 6.869 14.802 -14.326 1.00 60.47 110 HIS A CA 1
ATOM 883 C C . HIS A 1 110 ? 6.022 16.068 -14.082 1.00 60.47 110 HIS A C 1
ATOM 885 O O . HIS A 1 110 ? 5.826 16.928 -14.946 1.00 60.47 110 HIS A O 1
ATOM 891 N N . ARG A 1 111 ? 5.731 16.295 -12.793 1.00 56.03 111 ARG A N 1
ATOM 892 C CA . ARG A 1 111 ? 5.597 17.641 -12.219 1.00 56.03 111 ARG A CA 1
ATOM 893 C C . ARG A 1 111 ? 7.000 18.121 -11.807 1.00 56.03 111 ARG A C 1
ATOM 895 O O . ARG A 1 111 ? 7.688 17.366 -11.133 1.00 56.03 111 ARG A O 1
ATOM 902 N N . PRO A 1 112 ? 7.431 19.358 -12.119 1.00 54.59 112 PRO A N 1
ATOM 903 C CA . PRO A 1 112 ? 8.822 19.815 -11.936 1.00 54.59 112 PRO A CA 1
ATOM 904 C C . PRO A 1 112 ? 9.403 19.770 -10.510 1.00 54.59 112 PRO A C 1
ATOM 906 O O . PRO A 1 112 ? 10.573 20.088 -10.325 1.00 54.59 112 PRO A O 1
ATOM 909 N N . THR A 1 113 ? 8.596 19.472 -9.491 1.00 58.97 113 THR A N 1
ATOM 910 C CA . THR A 1 113 ? 8.959 19.635 -8.076 1.00 58.97 113 THR A CA 1
ATOM 911 C C . THR A 1 113 ? 8.602 18.445 -7.187 1.00 58.97 113 THR A C 1
ATOM 913 O O . THR A 1 113 ? 8.793 18.537 -5.975 1.00 58.97 113 THR A O 1
ATOM 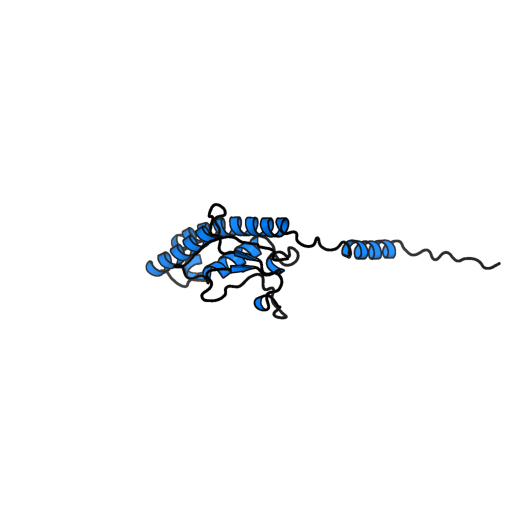916 N N . ALA A 1 114 ? 8.077 17.345 -7.737 1.00 65.88 114 ALA A N 1
ATOM 917 C CA . ALA A 1 114 ? 7.654 16.202 -6.932 1.00 65.88 114 ALA A CA 1
ATOM 918 C C . ALA A 1 114 ? 7.884 14.874 -7.656 1.00 65.88 114 ALA A C 1
ATOM 920 O O . ALA A 1 114 ? 7.531 14.733 -8.825 1.00 65.88 114 ALA A O 1
ATOM 921 N N . ILE A 1 115 ? 8.424 13.912 -6.907 1.00 76.38 115 ILE A N 1
ATOM 922 C CA . ILE A 1 115 ? 8.521 12.506 -7.301 1.00 76.38 115 ILE A CA 1
ATOM 923 C C . ILE A 1 115 ? 7.094 11.970 -7.443 1.00 76.38 115 ILE A C 1
ATOM 925 O O . ILE A 1 115 ? 6.296 12.096 -6.509 1.00 76.38 115 ILE A O 1
ATOM 929 N N . LEU A 1 116 ? 6.768 11.393 -8.600 1.00 85.12 116 LEU A N 1
ATOM 930 C CA . LEU A 1 116 ? 5.492 10.718 -8.822 1.00 85.12 116 LEU A CA 1
ATOM 931 C C . LEU A 1 116 ? 5.759 9.229 -8.988 1.00 85.12 116 LEU A C 1
ATOM 933 O O . LEU A 1 116 ? 6.099 8.768 -10.071 1.00 85.12 116 LEU A O 1
ATOM 937 N N . SER A 1 117 ? 5.609 8.480 -7.899 1.00 89.69 117 SER A N 1
ATOM 938 C CA . SER A 1 117 ? 5.907 7.046 -7.893 1.00 89.69 117 SER A CA 1
ATOM 939 C C . SER A 1 117 ? 4.711 6.188 -8.302 1.00 89.69 117 SER A C 1
ATOM 941 O O . SER A 1 117 ? 4.902 5.102 -8.836 1.00 89.69 117 SER A O 1
ATOM 943 N N . ALA A 1 118 ? 3.476 6.639 -8.094 1.00 91.50 118 ALA A N 1
ATOM 944 C CA . ALA A 1 118 ? 2.303 5.890 -8.527 1.00 91.50 118 ALA A CA 1
ATOM 945 C C . ALA A 1 118 ? 1.070 6.786 -8.666 1.00 91.50 118 ALA A C 1
ATOM 947 O O . ALA A 1 118 ? 1.076 7.931 -8.214 1.00 91.50 118 ALA A O 1
ATOM 948 N N . TYR A 1 119 ? 0.035 6.256 -9.312 1.00 89.00 119 TYR A N 1
ATOM 949 C CA . TYR A 1 119 ? -1.273 6.892 -9.418 1.00 89.00 119 TYR A CA 1
ATOM 950 C C . TYR A 1 119 ? -2.393 5.860 -9.612 1.00 89.00 119 TYR A C 1
ATOM 952 O O . TYR A 1 119 ? -2.165 4.731 -10.060 1.00 89.00 119 TYR A O 1
ATOM 960 N N . VAL A 1 120 ? -3.628 6.283 -9.350 1.00 87.75 120 VAL A N 1
ATOM 961 C CA . VAL A 1 120 ? -4.863 5.574 -9.712 1.00 87.75 120 VAL A CA 1
ATOM 962 C C . VAL A 1 120 ? -5.624 6.370 -10.768 1.00 87.75 120 VAL A C 1
ATOM 964 O O . VAL A 1 120 ? -5.660 7.600 -10.741 1.00 87.75 120 VAL A O 1
ATOM 967 N N . ILE A 1 121 ? -6.262 5.668 -11.706 1.00 83.62 121 ILE A N 1
ATOM 968 C CA . ILE A 1 121 ? -7.234 6.270 -12.626 1.00 83.62 121 ILE A CA 1
ATOM 969 C C . ILE A 1 121 ? -8.633 5.951 -12.089 1.00 83.62 121 ILE A C 1
ATOM 971 O O . ILE A 1 121 ? -8.949 4.767 -11.971 1.00 83.62 121 ILE A O 1
ATOM 975 N N . PRO A 1 122 ? -9.491 6.952 -11.817 1.00 75.38 122 PRO A N 1
ATOM 976 C CA . PRO A 1 122 ? -10.861 6.706 -11.375 1.00 75.38 122 PRO A CA 1
ATOM 977 C C . PRO A 1 122 ? -11.609 5.737 -12.302 1.00 75.38 122 PRO A C 1
ATOM 979 O O . PRO A 1 122 ? -11.550 5.875 -13.527 1.00 75.38 122 PRO A O 1
ATOM 982 N N . GLY A 1 123 ? -12.296 4.749 -11.723 1.00 72.31 123 GLY A N 1
ATOM 983 C CA . GLY A 1 123 ? -13.012 3.703 -12.467 1.00 72.31 123 GLY A CA 1
ATOM 984 C C . GLY A 1 123 ? -12.115 2.643 -13.119 1.00 72.31 123 GLY A C 1
ATOM 985 O O . GLY A 1 123 ? -12.594 1.831 -13.908 1.00 72.31 123 GLY A O 1
ATOM 986 N N . LYS A 1 124 ? -10.808 2.652 -12.836 1.00 72.88 124 LYS A N 1
ATOM 987 C CA . LYS A 1 124 ? -9.916 1.525 -13.109 1.00 72.88 124 LYS A CA 1
ATOM 988 C C . LYS A 1 124 ? -9.403 1.028 -11.763 1.00 72.88 124 LYS A C 1
ATOM 990 O O . LYS A 1 124 ? -8.619 1.728 -11.135 1.00 72.88 124 LYS A O 1
ATOM 995 N N . ASP A 1 125 ? -9.787 -0.178 -11.352 1.00 79.06 125 ASP A N 1
ATOM 996 C CA . ASP A 1 125 ? -9.421 -0.765 -10.048 1.00 79.06 125 ASP A CA 1
ATOM 997 C C . ASP A 1 125 ? -7.964 -1.237 -9.992 1.00 79.06 125 ASP A C 1
ATOM 999 O O . ASP A 1 125 ? -7.652 -2.416 -9.804 1.00 79.06 125 ASP A O 1
ATOM 1003 N N . ARG A 1 126 ? -7.045 -0.321 -10.301 1.00 86.06 126 ARG A N 1
ATOM 1004 C CA . ARG A 1 126 ? -5.627 -0.590 -10.503 1.00 86.06 126 ARG A CA 1
ATOM 1005 C C . ARG A 1 126 ? -4.778 0.594 -10.090 1.00 86.06 126 ARG A C 1
ATOM 1007 O O . ARG A 1 126 ? -5.104 1.745 -10.371 1.00 86.06 126 ARG A O 1
ATOM 1014 N N . VAL A 1 127 ? -3.630 0.257 -9.524 1.00 88.88 127 VAL A N 1
ATOM 1015 C CA . VAL A 1 127 ? -2.552 1.184 -9.199 1.00 88.88 127 VAL A CA 1
ATOM 1016 C C . VAL A 1 127 ? -1.481 1.076 -10.280 1.00 88.88 127 VAL A C 1
ATOM 1018 O O . VAL A 1 127 ? -0.975 -0.013 -10.569 1.00 88.88 127 VAL A O 1
ATOM 1021 N N . TYR A 1 128 ? -1.133 2.211 -10.872 1.00 90.19 128 TYR A N 1
ATOM 1022 C CA . TYR A 1 128 ? -0.125 2.335 -11.915 1.00 90.19 128 TYR A CA 1
ATOM 1023 C C . TYR A 1 128 ? 1.164 2.870 -11.290 1.00 90.19 128 TYR A C 1
ATOM 1025 O O . TYR A 1 128 ? 1.184 3.967 -10.743 1.00 90.19 128 TYR A O 1
ATOM 1033 N N . LEU A 1 129 ? 2.229 2.075 -11.339 1.00 91.19 129 LEU A N 1
ATOM 1034 C CA . LEU A 1 129 ? 3.543 2.369 -10.779 1.00 91.19 129 LEU A CA 1
ATOM 1035 C C . LEU A 1 129 ? 4.405 3.039 -11.845 1.00 91.19 129 LEU A C 1
ATOM 1037 O O . LEU A 1 129 ? 4.614 2.472 -12.919 1.00 91.19 129 LEU A O 1
ATOM 1041 N N . CYS A 1 130 ? 4.907 4.226 -11.537 1.00 90.06 130 CYS A N 1
ATOM 1042 C CA . CYS A 1 130 ? 5.791 4.997 -12.399 1.00 90.06 130 CYS A CA 1
ATOM 1043 C C . CYS A 1 130 ? 7.259 4.580 -12.221 1.00 90.06 130 CYS A C 1
ATOM 1045 O O . CYS A 1 130 ? 7.599 3.957 -11.212 1.00 90.06 130 CYS A O 1
ATOM 1047 N N . PRO A 1 131 ? 8.158 4.953 -13.153 1.00 87.75 131 PRO A N 1
ATOM 1048 C CA . PRO A 1 131 ? 9.577 4.603 -13.064 1.00 87.75 131 PRO A CA 1
ATOM 1049 C C . PRO A 1 131 ? 10.232 5.019 -11.741 1.00 87.75 131 PRO A C 1
ATOM 1051 O O . PRO A 1 131 ? 10.982 4.236 -11.165 1.00 87.75 131 PRO A O 1
ATOM 1054 N N . ASP A 1 132 ? 9.869 6.191 -11.210 1.00 88.50 132 ASP A N 1
ATOM 1055 C CA . ASP A 1 132 ? 10.390 6.717 -9.944 1.00 88.50 132 ASP A CA 1
ATOM 1056 C C . ASP A 1 132 ? 10.114 5.802 -8.736 1.00 88.50 132 ASP A C 1
ATOM 1058 O O . ASP A 1 132 ? 10.822 5.880 -7.741 1.00 88.50 132 ASP A O 1
ATOM 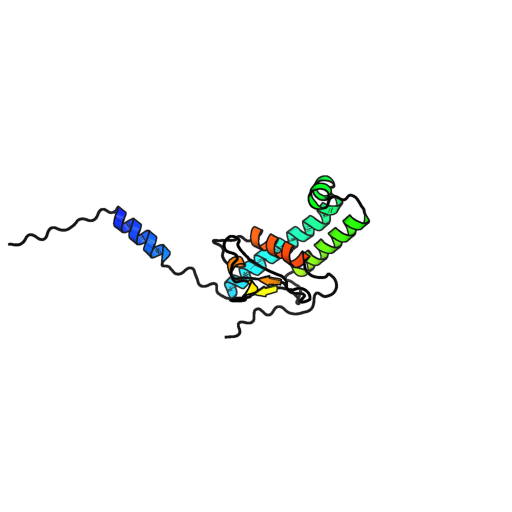1062 N N . PHE A 1 133 ? 9.105 4.922 -8.789 1.00 90.75 133 PHE A N 1
ATOM 1063 C CA . PHE A 1 133 ? 8.870 3.914 -7.744 1.00 90.75 133 PHE A CA 1
ATOM 1064 C C . PHE A 1 133 ? 10.009 2.894 -7.646 1.00 90.75 133 PHE A C 1
ATOM 1066 O O . PHE A 1 133 ? 10.259 2.323 -6.588 1.00 90.75 133 PHE A O 1
ATOM 1073 N N . PHE A 1 134 ? 10.679 2.618 -8.761 1.00 89.06 134 PHE A N 1
ATOM 1074 C CA . PHE A 1 134 ? 11.741 1.619 -8.834 1.00 89.06 134 PHE A CA 1
ATOM 1075 C C . PHE A 1 134 ? 13.134 2.233 -8.680 1.00 89.06 134 PHE A C 1
ATOM 1077 O O . PHE A 1 134 ? 14.098 1.491 -8.491 1.00 89.06 134 PHE A O 1
ATOM 1084 N N . ASP A 1 135 ? 13.241 3.562 -8.721 1.00 87.62 135 ASP A N 1
ATOM 1085 C CA . ASP A 1 135 ? 14.497 4.280 -8.548 1.00 87.62 135 ASP A CA 1
ATOM 1086 C C . ASP A 1 135 ? 14.883 4.342 -7.060 1.00 87.62 135 ASP A C 1
ATOM 1088 O O . ASP A 1 135 ? 14.300 5.087 -6.267 1.00 87.62 135 ASP A O 1
ATOM 1092 N N . LEU A 1 136 ? 15.881 3.540 -6.683 1.00 79.56 136 LEU A N 1
ATOM 1093 C CA . LEU A 1 136 ? 16.383 3.438 -5.308 1.00 79.56 136 LEU A CA 1
ATOM 1094 C C . LEU A 1 136 ? 17.265 4.623 -4.883 1.00 79.56 136 LEU A C 1
ATOM 1096 O O . LEU A 1 136 ? 17.584 4.744 -3.701 1.00 79.56 136 LEU A O 1
ATOM 1100 N N . ASP A 1 137 ? 17.659 5.496 -5.814 1.00 82.88 137 ASP A N 1
ATOM 1101 C CA . ASP A 1 137 ? 18.305 6.764 -5.466 1.00 82.88 137 ASP A CA 1
ATOM 1102 C C . ASP A 1 137 ? 17.260 7.818 -5.050 1.00 82.88 137 ASP A C 1
ATOM 1104 O O . ASP A 1 137 ? 17.593 8.786 -4.359 1.00 82.88 137 ASP A O 1
ATOM 1108 N N . LEU A 1 138 ? 15.992 7.624 -5.439 1.00 77.50 138 LEU A N 1
ATOM 1109 C CA . LEU A 1 138 ? 14.862 8.503 -5.117 1.00 77.50 138 LEU A CA 1
ATOM 1110 C C . LEU A 1 138 ? 13.959 7.952 -4.008 1.00 77.50 138 LEU A C 1
ATOM 1112 O O . LEU A 1 138 ? 13.346 8.725 -3.267 1.00 77.50 138 LEU A O 1
ATOM 1116 N N . THR A 1 139 ? 13.857 6.629 -3.902 1.00 83.38 139 THR A N 1
ATOM 1117 C CA . THR A 1 139 ? 12.907 5.940 -3.025 1.00 83.38 139 THR A CA 1
ATOM 1118 C C . THR A 1 139 ? 13.569 4.811 -2.239 1.00 83.38 139 THR A C 1
ATOM 1120 O O . THR A 1 139 ? 14.647 4.327 -2.567 1.00 83.38 139 THR A O 1
ATOM 1123 N N . ASP A 1 140 ? 12.901 4.370 -1.176 1.00 92.00 140 ASP A N 1
ATOM 1124 C CA . ASP A 1 140 ? 13.242 3.149 -0.455 1.00 92.00 140 ASP A CA 1
ATOM 1125 C C . ASP A 1 140 ? 11.995 2.267 -0.278 1.00 92.00 140 ASP A C 1
ATOM 1127 O O . ASP A 1 140 ? 10.871 2.656 -0.607 1.00 92.00 140 ASP A O 1
ATOM 1131 N N . VAL A 1 141 ? 12.180 1.056 0.253 1.00 93.56 141 VAL A N 1
ATOM 1132 C CA . VAL A 1 141 ? 11.078 0.101 0.476 1.00 93.56 141 VAL A CA 1
ATOM 1133 C C . VAL A 1 141 ? 9.972 0.696 1.354 1.00 93.56 141 VAL A C 1
ATOM 1135 O O . VAL A 1 141 ? 8.796 0.405 1.143 1.00 93.56 141 VAL A O 1
ATOM 1138 N N . ASP A 1 142 ? 10.327 1.542 2.319 1.00 95.38 142 ASP A N 1
ATOM 1139 C CA . ASP A 1 142 ? 9.383 2.160 3.246 1.00 95.38 142 ASP A CA 1
ATOM 1140 C C . ASP A 1 142 ? 8.572 3.265 2.557 1.00 95.38 142 ASP A C 1
ATOM 1142 O O . ASP A 1 142 ? 7.365 3.377 2.773 1.00 95.38 142 ASP A O 1
ATOM 1146 N N . TYR A 1 143 ? 9.207 4.069 1.708 1.00 94.56 143 TYR A N 1
ATOM 1147 C CA . TYR A 1 143 ? 8.553 5.036 0.837 1.00 94.56 143 TYR A CA 1
ATOM 1148 C C . TYR A 1 143 ? 7.594 4.335 -0.117 1.00 94.56 143 TYR A C 1
ATOM 1150 O O . TYR A 1 143 ? 6.411 4.668 -0.145 1.00 94.56 143 TYR A O 1
ATOM 1158 N N . ASN A 1 144 ? 8.071 3.304 -0.805 1.00 94.88 144 ASN A N 1
ATOM 1159 C CA . ASN A 1 144 ? 7.283 2.543 -1.761 1.00 94.88 144 ASN A CA 1
ATOM 1160 C C . ASN A 1 144 ? 6.073 1.885 -1.099 1.00 94.88 144 ASN A C 1
ATOM 1162 O O . ASN A 1 144 ? 4.967 1.985 -1.619 1.00 94.88 144 ASN A O 1
ATOM 1166 N N . ALA A 1 145 ? 6.233 1.303 0.091 1.00 96.56 145 ALA A N 1
ATOM 1167 C CA . ALA A 1 145 ? 5.121 0.741 0.851 1.00 96.56 145 ALA A CA 1
ATOM 1168 C C . ALA A 1 145 ? 4.063 1.791 1.233 1.00 96.56 145 ALA A C 1
ATOM 1170 O O . ALA A 1 145 ? 2.870 1.516 1.114 1.00 96.56 145 ALA A O 1
ATOM 1171 N N . ARG A 1 146 ? 4.472 3.003 1.649 1.00 95.56 146 ARG A N 1
ATOM 1172 C CA . ARG A 1 146 ? 3.522 4.108 1.900 1.00 95.56 146 ARG A CA 1
ATOM 1173 C C . ARG A 1 146 ? 2.800 4.521 0.626 1.00 95.56 146 ARG A C 1
ATOM 1175 O O . ARG A 1 146 ? 1.598 4.748 0.684 1.00 95.56 146 ARG A O 1
ATOM 1182 N N . THR A 1 147 ? 3.511 4.589 -0.498 1.00 94.94 147 THR A N 1
ATOM 1183 C CA . THR A 1 147 ? 2.912 4.879 -1.803 1.00 94.94 147 THR A CA 1
ATOM 1184 C C . THR A 1 147 ? 1.862 3.830 -2.163 1.00 94.94 147 THR A C 1
ATOM 1186 O O . THR A 1 147 ? 0.759 4.198 -2.546 1.00 94.94 147 THR A O 1
ATOM 1189 N N . LEU A 1 148 ? 2.133 2.534 -1.959 1.00 95.12 148 LEU A N 1
ATOM 1190 C CA . LEU A 1 148 ? 1.127 1.492 -2.201 1.00 95.12 148 LEU A CA 1
ATOM 1191 C C . LEU A 1 148 ? -0.116 1.680 -1.318 1.00 95.12 148 LEU A C 1
ATOM 1193 O O . LEU A 1 148 ? -1.227 1.638 -1.832 1.00 95.12 148 LEU A O 1
ATOM 1197 N N . ILE A 1 149 ? 0.056 1.933 -0.016 1.00 94.75 149 ILE A N 1
ATOM 1198 C CA . ILE A 1 149 ? -1.066 2.187 0.909 1.00 94.75 149 ILE A CA 1
ATOM 1199 C C . ILE A 1 149 ? -1.880 3.410 0.464 1.00 94.75 149 ILE A C 1
ATOM 1201 O O . ILE A 1 149 ? -3.109 3.360 0.453 1.00 94.75 149 ILE A O 1
ATOM 1205 N N . GLN A 1 150 ? -1.196 4.496 0.093 1.00 93.19 150 GLN A N 1
ATOM 1206 C CA . GLN A 1 150 ? -1.816 5.730 -0.381 1.00 93.19 150 GLN A CA 1
ATOM 1207 C C . GLN A 1 150 ? -2.676 5.465 -1.619 1.00 93.19 150 GLN A C 1
ATOM 1209 O O . GLN A 1 150 ? -3.864 5.777 -1.608 1.00 93.19 150 GLN A O 1
ATOM 1214 N N . GLU A 1 151 ? -2.110 4.846 -2.654 1.00 91.88 151 GLU A N 1
ATOM 1215 C CA . GLU A 1 151 ? -2.834 4.602 -3.902 1.00 91.88 151 GLU A CA 1
ATOM 1216 C C . GLU A 1 151 ? -3.956 3.574 -3.739 1.00 91.88 151 GLU A C 1
ATOM 1218 O O . GLU A 1 151 ? -5.047 3.761 -4.270 1.00 91.88 151 GLU A O 1
ATOM 1223 N N . LEU A 1 152 ? -3.752 2.516 -2.951 1.00 91.38 152 LEU A N 1
ATOM 1224 C CA . LEU A 1 152 ? -4.810 1.542 -2.673 1.00 91.38 152 LEU A CA 1
ATOM 1225 C C . LEU A 1 152 ? -5.998 2.164 -1.928 1.00 91.38 152 LEU A C 1
ATOM 1227 O O . LEU A 1 152 ? -7.127 1.730 -2.132 1.00 91.38 152 LEU A O 1
ATOM 1231 N N . SER A 1 153 ? -5.774 3.204 -1.117 1.00 89.56 153 SER A N 1
ATOM 1232 C CA . SER A 1 153 ? -6.860 3.941 -0.454 1.00 89.56 153 SER A CA 1
ATOM 1233 C C . SER A 1 153 ? -7.745 4.742 -1.419 1.00 89.56 153 SER A C 1
ATOM 1235 O O . SER A 1 153 ? -8.823 5.190 -1.031 1.00 89.56 153 SER A O 1
ATOM 1237 N N . HIS A 1 154 ? -7.299 4.920 -2.668 1.00 86.56 154 HIS A N 1
ATOM 1238 C CA . HIS A 1 154 ? -8.070 5.540 -3.743 1.00 8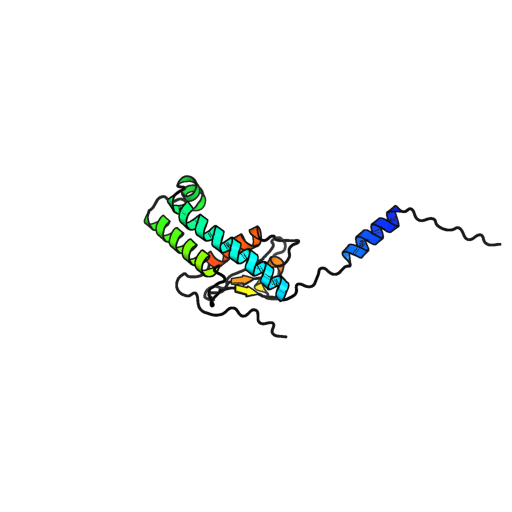6.56 154 HIS A CA 1
ATOM 1239 C C . HIS A 1 154 ? -8.911 4.538 -4.550 1.00 86.56 154 HIS A C 1
ATOM 1241 O O . HIS A 1 154 ? -9.707 4.979 -5.377 1.00 86.56 154 HIS A O 1
ATOM 1247 N N . LEU A 1 155 ? -8.747 3.225 -4.343 1.00 83.88 155 LEU A N 1
ATOM 1248 C CA . LEU A 1 155 ? -9.568 2.212 -5.010 1.00 83.88 155 LEU A CA 1
ATOM 1249 C C . LEU A 1 155 ? -10.924 2.060 -4.311 1.00 83.88 155 LEU A C 1
ATOM 1251 O O . LEU A 1 155 ? -11.004 2.063 -3.080 1.00 83.88 155 LEU A O 1
ATOM 1255 N N . ASP A 1 156 ? -11.983 1.875 -5.096 1.00 68.12 156 ASP A N 1
ATOM 1256 C CA . ASP A 1 156 ? -13.305 1.568 -4.559 1.00 68.12 156 ASP A CA 1
ATOM 1257 C C . ASP A 1 156 ? -13.323 0.132 -4.002 1.00 68.12 156 ASP A C 1
ATOM 1259 O O . ASP A 1 156 ? -12.868 -0.823 -4.634 1.00 68.12 156 ASP A O 1
ATOM 1263 N N . SER A 1 157 ? -13.864 -0.046 -2.794 1.00 55.53 157 SER A N 1
ATOM 1264 C CA . SER A 1 157 ? -13.817 -1.317 -2.053 1.00 55.53 157 SER A CA 1
ATOM 1265 C C . SER A 1 157 ? -14.634 -2.460 -2.677 1.00 55.53 157 SER A C 1
ATOM 1267 O O . SER A 1 157 ? -14.569 -3.590 -2.193 1.00 55.53 157 SER A O 1
ATOM 1269 N N . SER A 1 158 ? -15.403 -2.195 -3.738 1.00 45.69 158 SER A N 1
ATOM 1270 C CA . SER A 1 158 ? -16.324 -3.146 -4.369 1.00 45.69 158 SER A CA 1
ATOM 1271 C C . SER A 1 158 ? -15.770 -3.894 -5.588 1.00 45.69 158 SER A C 1
ATOM 1273 O O . SER A 1 158 ? -16.405 -4.861 -6.005 1.00 45.69 158 SER A O 1
ATOM 1275 N N . GLU A 1 159 ? -14.629 -3.497 -6.168 1.00 46.19 159 GLU A N 1
ATOM 1276 C CA . GLU A 1 159 ? -14.238 -3.961 -7.517 1.00 46.19 159 GLU A CA 1
ATOM 1277 C C . GLU A 1 159 ? -12.755 -4.359 -7.674 1.00 46.19 159 GLU A C 1
ATOM 1279 O O . GLU A 1 159 ? -12.163 -4.205 -8.737 1.00 46.19 159 GLU A O 1
ATOM 1284 N N . LEU A 1 160 ? -12.130 -4.975 -6.662 1.00 45.69 160 LEU A N 1
ATOM 1285 C CA . LEU A 1 160 ? -10.791 -5.578 -6.818 1.00 45.69 160 LEU A CA 1
ATOM 1286 C C . LEU A 1 160 ? -10.829 -6.809 -7.762 1.00 45.69 160 LEU A C 1
ATOM 1288 O O . LEU A 1 160 ? -10.924 -7.962 -7.339 1.00 45.69 160 LEU A O 1
ATOM 1292 N N . GLY A 1 161 ? -10.799 -6.539 -9.071 1.00 37.69 161 GLY A N 1
ATOM 1293 C CA . GLY A 1 161 ? -10.807 -7.493 -10.184 1.00 37.69 161 GLY A CA 1
ATOM 1294 C C . GLY A 1 161 ? -9.408 -7.875 -10.712 1.00 37.69 161 GLY A C 1
ATOM 1295 O O . GLY A 1 161 ? -8.387 -7.350 -10.272 1.00 37.69 161 GLY A O 1
ATOM 1296 N N . PRO A 1 162 ? -9.306 -8.826 -11.666 1.00 29.19 162 PRO A N 1
ATOM 1297 C CA . PRO A 1 162 ? -8.179 -9.756 -11.682 1.00 29.19 162 PRO A CA 1
ATOM 1298 C C . PRO A 1 162 ? -6.932 -9.383 -12.514 1.00 29.19 162 PRO A C 1
ATOM 1300 O O . PRO A 1 162 ? -6.975 -8.635 -13.501 1.00 29.19 162 PRO A O 1
ATOM 1303 N N . ARG A 1 163 ? -5.863 -10.115 -12.140 1.00 32.44 163 ARG A N 1
ATOM 1304 C CA . ARG A 1 163 ? -4.553 -10.422 -12.764 1.00 32.44 163 ARG A CA 1
ATOM 1305 C C . ARG A 1 163 ? -3.425 -9.401 -12.654 1.00 32.44 163 ARG A C 1
ATOM 1307 O O . ARG A 1 163 ? -3.495 -8.336 -13.256 1.00 32.44 163 ARG A O 1
ATOM 1314 N N . ILE A 1 164 ? -2.295 -9.826 -12.080 1.00 35.03 164 ILE A N 1
ATOM 1315 C CA . ILE A 1 164 ? -0.955 -9.281 -12.360 1.00 35.03 164 ILE A CA 1
ATOM 1316 C C . ILE A 1 164 ? -0.611 -9.556 -13.814 1.00 35.03 164 ILE A C 1
ATOM 1318 O O . ILE A 1 164 ? -0.637 -10.696 -14.276 1.00 35.03 164 ILE A O 1
ATOM 1322 N N . LYS A 1 165 ? -0.253 -8.499 -14.528 1.00 33.44 165 LYS A N 1
ATOM 1323 C CA . LYS A 1 165 ? 0.359 -8.570 -15.843 1.00 33.44 165 LYS A CA 1
ATOM 1324 C C . LYS A 1 165 ? 1.335 -7.403 -15.946 1.00 33.44 165 LYS A C 1
ATOM 1326 O O . LYS A 1 165 ? 1.003 -6.380 -16.531 1.00 33.44 165 LYS A O 1
ATOM 1331 N N . CYS A 1 166 ? 2.537 -7.564 -15.393 1.00 35.72 166 CYS A N 1
ATOM 1332 C CA . CYS A 1 166 ? 3.697 -6.805 -15.861 1.00 35.72 166 CYS A CA 1
ATOM 1333 C C . CYS A 1 166 ? 4.063 -7.375 -17.238 1.00 35.72 166 CYS A C 1
ATOM 1335 O O . CYS A 1 166 ? 4.933 -8.230 -17.361 1.00 35.72 166 CYS A O 1
ATOM 1337 N N . TYR A 1 167 ? 3.283 -7.030 -18.265 1.00 34.00 167 TYR A N 1
ATOM 1338 C CA . TYR A 1 167 ? 3.580 -7.431 -19.635 1.00 34.00 167 TYR A CA 1
ATOM 1339 C C . TYR A 1 167 ? 4.416 -6.327 -20.259 1.00 34.00 167 TYR A C 1
ATOM 1341 O O . TYR A 1 167 ? 3.927 -5.224 -20.486 1.00 34.00 167 TYR A O 1
ATOM 1349 N N . TYR A 1 168 ? 5.670 -6.648 -20.566 1.00 33.84 168 TYR A N 1
ATOM 1350 C CA . TYR A 1 168 ? 6.436 -5.888 -21.538 1.00 33.84 168 TYR A CA 1
ATOM 1351 C C . TYR A 1 168 ? 5.845 -6.210 -22.908 1.00 33.84 168 TYR A C 1
ATOM 1353 O O . TYR A 1 168 ? 6.094 -7.281 -23.461 1.00 33.84 168 TYR A O 1
ATOM 1361 N N . HIS A 1 169 ? 5.026 -5.308 -23.442 1.00 25.59 169 HIS A N 1
ATOM 1362 C CA . HIS A 1 169 ? 4.860 -5.251 -24.885 1.00 25.59 169 HIS A CA 1
ATOM 1363 C C . HIS A 1 169 ? 6.144 -4.632 -25.443 1.00 25.59 169 HIS A C 1
ATOM 1365 O O . HIS A 1 169 ? 6.399 -3.442 -25.260 1.00 25.59 169 HIS A O 1
ATOM 1371 N N . ILE A 1 170 ? 6.994 -5.501 -25.996 1.00 28.61 170 ILE A N 1
ATOM 1372 C CA . ILE A 1 170 ? 8.066 -5.131 -26.927 1.00 28.61 170 ILE A CA 1
ATOM 1373 C C . ILE A 1 170 ? 7.409 -4.679 -28.230 1.00 28.61 170 ILE A C 1
ATOM 1375 O O . ILE A 1 170 ? 6.428 -5.349 -28.633 1.00 28.61 170 ILE A O 1
#

InterPro domains:
  IPR024079 Metallopeptidase, catalytic domain superfamily [G3DSA:3.40.390.10] (31-169)
  IPR029463 Lysine-specific metallo-endopeptidase [PF14521] (56-157)
  IPR050414 Fungal secreted metalloproteinases M35 [PTHR37016] (35-157)

Secondary structure (DSSP, 8-state):
----------HHHHHHHHHHHHTTS------HHHHHHHHHHHHHHHHHHHHHHHHHHHH-HHHHHHHH----HHHHHHHHHHHHHHHHHH-TTSS---EEE-SS-GGGS-BTTB---EEE-TT---EEEPGGGT-TTT--HHHHHHHHHHHHTTS-TT------------

Organism: Pyricularia oryzae (NCBI:txid318829)

pLDDT: mean 74.83, std 21.67, range [25.59, 98.12]

Foldseek 3Di:
DDDDPPPPDDVVVVVVVVVVVVVVPPPPPQDPVLLVVLLLLLLVVLLVVLVVVLVCLQVPPPVVCVPPVDPDPVVNVVSSLLSVLRNVLSDPVDQQRQEEEDEDDVVCVDDPPDHDQWADDPPRQHIYGYPSLSDPVNDDSPRNNVVSSVRSSVGDSPDSDHHDDNDPPD

Sequence (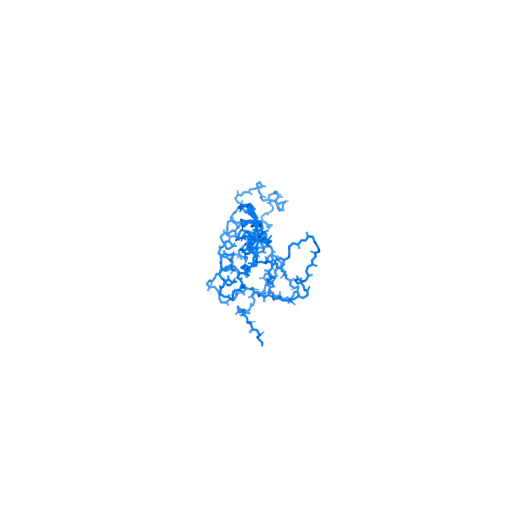170 aa):
VLSLRLLIFPPLVKTFLLLKLTKLVQQPKHTPDGEADILKQAMRKCEVWANKAYFAVKEDGSLRRRYFGTNSAKHIESIQQTFDAIENACDLTKDNIPFRCERSAKECEHRPTAILSAYVIPGKDRVYLCPDFFDLDLTDVDYNARTLIQELSHLDSSELGPRIKCYYHI